Protein AF-A0AAE1WYJ2-F1 (afdb_monomer_lite)

Structure (mmCIF, N/CA/C/O backbone):
data_AF-A0AAE1WYJ2-F1
#
_entry.id   AF-A0AAE1WYJ2-F1
#
loop_
_atom_site.group_PDB
_atom_site.id
_atom_site.type_symbol
_atom_site.label_atom_id
_atom_site.label_alt_id
_atom_site.label_comp_id
_atom_site.label_asym_id
_atom_site.label_entity_id
_atom_site.label_seq_id
_atom_site.pdbx_PDB_ins_code
_atom_site.Cartn_x
_atom_site.Cartn_y
_atom_site.Cartn_z
_atom_site.occupancy
_atom_site.B_iso_or_equiv
_atom_site.auth_seq_id
_atom_site.auth_comp_id
_atom_site.auth_asym_id
_atom_site.auth_atom_id
_atom_site.pdbx_PDB_model_num
ATOM 1 N N . MET A 1 1 ? -3.226 -2.042 -14.726 1.00 52.75 1 MET A N 1
ATOM 2 C CA . MET A 1 1 ? -1.790 -1.891 -14.430 1.00 52.75 1 MET A CA 1
ATOM 3 C C . MET A 1 1 ? -1.320 -3.264 -14.044 1.00 52.75 1 MET A C 1
ATOM 5 O O . MET A 1 1 ? -1.784 -3.780 -13.034 1.00 52.75 1 MET A O 1
ATOM 9 N N . ASP A 1 2 ? -0.540 -3.892 -14.910 1.00 56.16 2 ASP A N 1
ATOM 10 C CA . ASP A 1 2 ? -0.433 -5.345 -14.880 1.00 56.16 2 ASP A CA 1
ATOM 11 C C . ASP A 1 2 ? 0.781 -5.749 -14.056 1.00 56.16 2 ASP A C 1
ATOM 13 O O . ASP A 1 2 ? 1.909 -5.341 -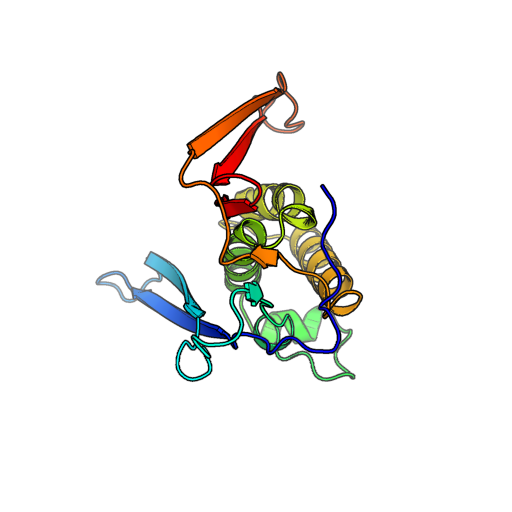14.333 1.00 56.16 2 ASP A O 1
ATOM 17 N N . MET A 1 3 ? 0.533 -6.521 -13.000 1.00 66.75 3 MET A N 1
ATOM 18 C CA . MET A 1 3 ? 1.603 -7.151 -12.241 1.00 66.75 3 MET A CA 1
ATOM 19 C C . MET A 1 3 ? 2.255 -8.222 -13.105 1.00 66.75 3 MET A C 1
ATOM 21 O O . MET A 1 3 ? 1.571 -8.990 -13.783 1.00 66.75 3 MET A O 1
ATOM 25 N N . ILE A 1 4 ? 3.580 -8.290 -13.061 1.00 67.88 4 ILE A N 1
ATOM 26 C CA . ILE A 1 4 ? 4.339 -9.207 -13.905 1.00 67.88 4 ILE A CA 1
ATOM 27 C C . ILE A 1 4 ? 4.646 -10.465 -13.089 1.00 67.88 4 ILE A C 1
ATOM 29 O O . ILE A 1 4 ? 5.031 -10.384 -11.918 1.00 67.88 4 ILE A O 1
ATOM 33 N N . LEU A 1 5 ? 4.444 -11.636 -13.701 1.00 68.06 5 LEU A N 1
ATOM 34 C CA . LEU A 1 5 ? 4.902 -12.907 -13.142 1.00 68.06 5 LEU A CA 1
ATOM 35 C C . LEU A 1 5 ? 6.428 -12.916 -13.102 1.00 68.06 5 LEU A C 1
ATOM 37 O O . LEU A 1 5 ? 7.074 -12.525 -14.075 1.00 68.06 5 LEU A O 1
ATOM 41 N N . LEU A 1 6 ? 7.004 -13.396 -12.002 1.00 64.62 6 LEU A N 1
ATOM 42 C CA . LEU A 1 6 ? 8.451 -13.538 -11.890 1.00 64.62 6 LEU A CA 1
ATOM 43 C C . LEU A 1 6 ? 9.008 -14.373 -13.067 1.00 64.62 6 LEU A C 1
ATOM 45 O O . LEU A 1 6 ? 8.614 -15.532 -13.224 1.00 64.62 6 LEU A O 1
ATOM 49 N N . PRO A 1 7 ? 9.935 -13.833 -13.881 1.00 67.81 7 PRO A N 1
ATOM 50 C CA . PRO A 1 7 ? 10.591 -14.609 -14.927 1.00 67.81 7 PRO A CA 1
ATOM 51 C C . PRO A 1 7 ? 11.419 -15.746 -14.314 1.00 67.81 7 PRO A C 1
ATOM 53 O O . PRO A 1 7 ? 12.119 -15.530 -13.325 1.00 67.81 7 PRO A O 1
ATOM 56 N N . ALA A 1 8 ? 11.392 -16.934 -14.928 1.00 61.81 8 ALA A N 1
ATOM 57 C CA . ALA A 1 8 ? 11.983 -18.164 -14.381 1.00 61.81 8 ALA A CA 1
ATOM 58 C C . ALA A 1 8 ? 13.489 -18.078 -14.040 1.00 61.81 8 ALA A C 1
ATOM 60 O O . ALA A 1 8 ? 13.979 -18.852 -13.224 1.00 61.81 8 ALA A O 1
ATOM 61 N N . GLU A 1 9 ? 14.222 -17.135 -14.636 1.00 65.00 9 GLU A N 1
ATOM 62 C CA . GLU A 1 9 ? 15.674 -16.973 -14.464 1.00 65.00 9 GLU A CA 1
ATOM 63 C C . GLU A 1 9 ? 16.072 -15.885 -13.453 1.00 65.00 9 GLU A C 1
ATOM 65 O O . GLU A 1 9 ? 17.261 -15.638 -13.238 1.00 65.00 9 GLU A O 1
ATOM 70 N N . LYS A 1 10 ? 15.109 -15.185 -12.842 1.00 62.47 10 LYS A N 1
ATOM 71 C CA . LYS A 1 10 ? 15.394 -14.031 -11.979 1.00 62.47 10 LYS A CA 1
ATOM 72 C C . LYS A 1 10 ? 15.317 -14.400 -10.500 1.00 62.47 10 LYS A C 1
ATOM 74 O O . LYS A 1 10 ? 14.376 -15.048 -10.049 1.00 62.47 10 LYS A O 1
ATOM 79 N N . ARG A 1 11 ? 16.316 -13.955 -9.727 1.00 60.69 11 ARG A N 1
ATOM 80 C CA . ARG A 1 11 ? 16.344 -14.118 -8.267 1.00 60.69 11 ARG A CA 1
ATOM 81 C C . ARG A 1 11 ? 15.519 -13.029 -7.590 1.00 60.69 11 ARG A C 1
ATOM 83 O O . ARG A 1 11 ? 15.590 -11.862 -7.965 1.00 60.69 11 ARG A O 1
ATOM 90 N N . VAL A 1 12 ? 14.764 -13.433 -6.577 1.00 62.34 12 VAL A N 1
ATOM 91 C CA . VAL A 1 12 ? 13.959 -12.541 -5.741 1.00 62.34 12 VAL A CA 1
ATOM 92 C C . VAL A 1 12 ? 14.839 -11.862 -4.699 1.00 62.34 12 VAL A C 1
ATOM 94 O O . VAL A 1 12 ? 15.669 -12.517 -4.066 1.00 62.34 12 VAL A O 1
ATOM 97 N N . ILE A 1 13 ? 14.631 -10.559 -4.498 1.00 66.00 13 ILE A N 1
ATOM 98 C CA . ILE A 1 13 ? 15.160 -9.862 -3.326 1.00 66.00 13 ILE A CA 1
ATOM 99 C C . ILE A 1 13 ? 14.243 -10.169 -2.154 1.00 66.00 13 ILE A C 1
ATOM 101 O O . ILE A 1 13 ? 13.070 -9.795 -2.162 1.00 66.00 13 ILE A O 1
ATOM 105 N N . ASP A 1 14 ? 14.796 -10.854 -1.163 1.00 60.91 14 ASP A N 1
ATOM 106 C CA . ASP A 1 14 ? 14.078 -11.184 0.057 1.00 60.91 14 ASP A CA 1
ATOM 107 C C . ASP A 1 14 ? 13.805 -9.911 0.882 1.00 60.91 14 ASP A C 1
ATOM 109 O O . ASP A 1 14 ? 14.470 -8.882 0.718 1.00 60.91 14 ASP A O 1
ATOM 113 N N . SER A 1 15 ? 12.816 -9.942 1.767 1.00 65.38 15 SER A N 1
ATOM 114 C CA . SER A 1 15 ? 12.407 -8.771 2.541 1.00 65.38 15 SER A CA 1
ATOM 115 C C . SER A 1 15 ? 12.075 -9.150 3.974 1.00 65.38 15 SER A C 1
ATOM 117 O O . SER A 1 15 ? 11.578 -10.233 4.234 1.00 65.38 15 SER A O 1
ATOM 119 N N . LYS A 1 16 ? 12.351 -8.257 4.923 1.00 66.00 16 LYS A N 1
ATOM 120 C CA . LYS A 1 16 ? 12.066 -8.482 6.339 1.00 66.00 16 LYS A CA 1
ATOM 121 C C . LYS A 1 16 ? 11.324 -7.302 6.935 1.00 66.00 16 LYS A C 1
ATOM 123 O O . LYS A 1 16 ? 11.721 -6.149 6.766 1.00 66.00 16 LYS A O 1
ATOM 128 N N . TRP A 1 17 ? 10.289 -7.596 7.711 1.00 64.44 17 TRP A N 1
ATOM 129 C CA . TRP A 1 17 ? 9.592 -6.583 8.490 1.00 64.44 17 TRP A CA 1
ATOM 130 C C . TRP A 1 17 ? 10.303 -6.291 9.811 1.00 64.44 17 TRP A C 1
ATOM 132 O O . TRP A 1 17 ? 10.659 -7.192 10.572 1.00 64.44 17 TRP A O 1
ATOM 142 N N . VAL A 1 18 ? 10.455 -5.007 10.115 1.00 61.19 18 VAL A N 1
ATOM 143 C CA . VAL A 1 18 ? 10.922 -4.504 11.406 1.00 61.19 18 VAL A CA 1
ATOM 144 C C . VAL A 1 18 ? 9.794 -3.705 12.040 1.00 61.19 18 VAL A C 1
ATOM 146 O O . VAL A 1 18 ? 9.408 -2.652 11.534 1.00 61.19 18 VAL A O 1
ATOM 149 N N . PHE A 1 19 ? 9.280 -4.198 13.164 1.00 62.16 19 PHE A N 1
ATOM 150 C CA . PHE A 1 19 ? 8.247 -3.520 13.941 1.00 62.16 19 PHE A CA 1
ATOM 151 C C . PHE A 1 19 ? 8.880 -2.759 15.099 1.00 62.16 19 PHE A C 1
ATOM 153 O O . PHE A 1 19 ? 9.749 -3.280 15.797 1.00 62.16 19 PHE A O 1
ATOM 160 N N . LYS A 1 20 ? 8.434 -1.523 15.308 1.00 64.00 20 LYS A N 1
ATOM 161 C CA . LYS A 1 20 ? 8.770 -0.721 16.482 1.00 64.00 20 LYS A CA 1
ATOM 162 C C . LYS A 1 20 ? 7.484 -0.207 17.102 1.00 64.00 20 LYS A C 1
ATOM 164 O O . LYS A 1 20 ? 6.667 0.408 16.425 1.00 64.00 20 LYS A O 1
ATOM 169 N N . LEU A 1 21 ? 7.323 -0.450 18.394 1.00 71.56 21 LEU A N 1
ATOM 170 C CA . LEU A 1 21 ? 6.240 0.122 19.173 1.00 71.56 21 LEU A CA 1
ATOM 171 C C . LEU A 1 21 ? 6.789 1.359 19.881 1.00 71.56 21 LEU A C 1
ATOM 173 O O . LEU A 1 21 ? 7.757 1.268 20.635 1.00 71.56 21 LEU A O 1
ATOM 177 N N . LYS A 1 22 ? 6.221 2.526 19.580 1.00 73.81 22 LYS A N 1
ATOM 178 C CA . LYS 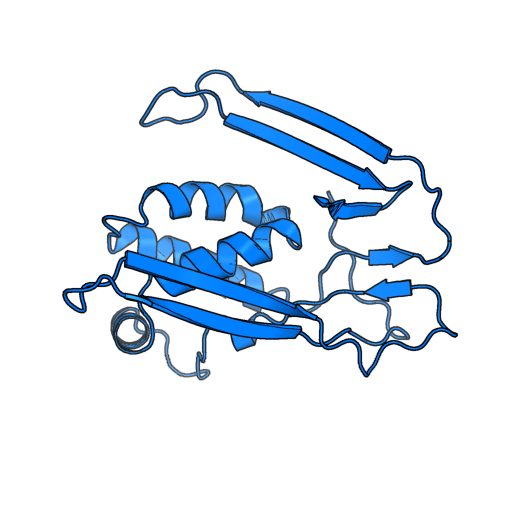A 1 22 ? 6.517 3.761 20.300 1.00 73.81 22 LYS A CA 1
ATOM 179 C C . LYS A 1 22 ? 5.524 3.892 21.438 1.00 73.81 22 LYS A C 1
ATOM 181 O O . LYS A 1 22 ? 4.320 3.992 21.198 1.00 73.81 22 LYS A O 1
ATOM 186 N N . LEU A 1 23 ? 6.055 3.869 22.651 1.00 80.06 23 LEU A N 1
ATOM 187 C CA . LEU A 1 23 ? 5.314 4.115 23.875 1.00 80.06 23 LEU A CA 1
ATOM 188 C C . LEU A 1 23 ? 5.366 5.603 24.214 1.00 80.06 23 LEU A C 1
ATOM 190 O O . LEU A 1 23 ? 6.329 6.304 23.891 1.00 80.06 23 LEU A O 1
ATOM 194 N N . ASN A 1 24 ? 4.306 6.074 24.846 1.00 82.75 24 ASN A N 1
ATOM 195 C CA . ASN A 1 24 ? 4.291 7.330 25.570 1.00 82.75 24 ASN A CA 1
ATOM 196 C C . ASN A 1 24 ? 5.060 7.184 26.901 1.00 82.75 24 ASN A C 1
ATOM 198 O O . ASN A 1 24 ? 5.356 6.065 27.321 1.00 82.75 24 ASN A O 1
ATOM 202 N N . PRO A 1 25 ? 5.371 8.295 27.596 1.00 83.81 25 PRO A N 1
ATOM 203 C CA . PRO A 1 25 ? 6.002 8.252 28.919 1.00 83.81 25 PRO A CA 1
ATOM 204 C C . PRO A 1 25 ? 5.185 7.516 29.997 1.00 83.81 25 PRO A C 1
ATOM 206 O O . PRO A 1 25 ? 5.726 7.197 31.048 1.00 83.81 25 PRO A O 1
ATOM 209 N N . ASP A 1 26 ? 3.893 7.285 29.756 1.00 86.44 26 ASP A N 1
ATOM 210 C CA . ASP A 1 26 ? 2.949 6.577 30.628 1.00 86.44 26 ASP A CA 1
ATOM 211 C C . ASP A 1 26 ? 2.773 5.091 30.247 1.00 86.44 26 ASP A C 1
ATOM 213 O O . ASP A 1 26 ? 1.797 4.466 30.656 1.00 86.44 26 ASP A O 1
ATOM 217 N N . ASP A 1 27 ? 3.676 4.540 29.426 1.00 78.81 27 ASP A N 1
ATOM 218 C CA . ASP A 1 27 ? 3.610 3.185 28.855 1.00 78.81 27 ASP A CA 1
ATOM 219 C C . ASP A 1 27 ? 2.352 2.897 28.009 1.00 78.81 27 ASP A C 1
ATOM 221 O O . ASP A 1 27 ? 2.112 1.758 27.596 1.00 78.81 27 ASP A O 1
ATOM 225 N N . SER A 1 28 ? 1.562 3.919 27.661 1.00 75.56 28 SER A N 1
ATOM 226 C CA . SER A 1 28 ? 0.488 3.767 26.682 1.00 75.56 28 SER A CA 1
ATOM 227 C C . SER A 1 28 ? 1.053 3.719 25.260 1.00 75.56 28 SER A C 1
ATOM 229 O O . SER A 1 28 ? 2.088 4.312 24.936 1.00 75.56 28 SER A O 1
ATOM 231 N N . VAL A 1 29 ? 0.379 2.989 24.370 1.00 72.44 29 VAL A N 1
ATOM 232 C CA . VAL A 1 29 ? 0.812 2.887 22.974 1.00 72.44 29 VAL A CA 1
ATOM 233 C C . VAL A 1 29 ? 0.575 4.220 22.266 1.00 72.44 29 VAL A C 1
ATOM 235 O O . VAL A 1 29 ? -0.565 4.630 22.075 1.00 72.44 29 VAL A O 1
ATOM 238 N N . ASN A 1 30 ? 1.652 4.872 21.825 1.00 73.44 30 ASN A N 1
ATOM 239 C CA . ASN A 1 30 ? 1.574 6.081 21.005 1.00 73.44 30 ASN A CA 1
ATOM 240 C C . ASN A 1 30 ? 1.404 5.714 19.529 1.00 73.44 30 ASN A C 1
ATOM 242 O O . ASN A 1 30 ? 0.497 6.187 18.846 1.00 73.44 30 ASN A O 1
ATOM 246 N N . ARG A 1 31 ? 2.301 4.861 19.020 1.00 66.19 31 ARG A N 1
ATOM 247 C CA . ARG A 1 31 ? 2.355 4.560 17.589 1.00 66.19 31 ARG A CA 1
ATOM 248 C C . ARG A 1 31 ? 2.971 3.200 17.301 1.00 66.19 31 ARG A C 1
ATOM 250 O O . ARG A 1 31 ? 4.054 2.880 17.789 1.00 66.19 31 ARG A O 1
ATOM 257 N N . TYR A 1 32 ? 2.327 2.449 16.415 1.00 61.81 32 TYR A N 1
ATOM 258 C CA . TYR A 1 32 ? 2.920 1.288 15.760 1.00 61.81 32 TYR A CA 1
ATOM 259 C C . TYR A 1 32 ? 3.681 1.748 14.508 1.00 61.81 32 TYR A C 1
ATOM 261 O O . TYR A 1 32 ? 3.113 2.380 13.619 1.00 61.81 32 TYR A O 1
ATOM 269 N N . GLU A 1 33 ? 4.978 1.459 14.437 1.00 60.25 33 GLU A N 1
ATOM 270 C CA . GLU A 1 33 ? 5.799 1.650 13.242 1.00 60.25 33 GLU A CA 1
ATOM 271 C C . GLU A 1 33 ? 6.143 0.289 12.636 1.00 60.25 33 GLU A C 1
ATOM 273 O O . GLU A 1 33 ? 6.626 -0.609 13.328 1.00 60.25 33 GLU A O 1
ATOM 278 N N . ALA A 1 34 ? 5.944 0.148 11.330 1.00 60.06 34 ALA A N 1
ATOM 279 C CA . ALA A 1 34 ? 6.440 -0.977 10.551 1.00 60.06 34 ALA A CA 1
ATOM 280 C C . ALA A 1 34 ? 7.445 -0.454 9.526 1.00 60.06 34 ALA A C 1
ATOM 282 O O . ALA A 1 34 ? 7.275 0.630 8.975 1.00 60.06 34 ALA A O 1
ATOM 283 N N . ARG A 1 35 ? 8.518 -1.200 9.284 1.00 61.38 35 ARG A N 1
ATOM 284 C CA . ARG A 1 35 ? 9.470 -0.923 8.208 1.00 61.38 35 ARG A CA 1
ATOM 285 C C . ARG A 1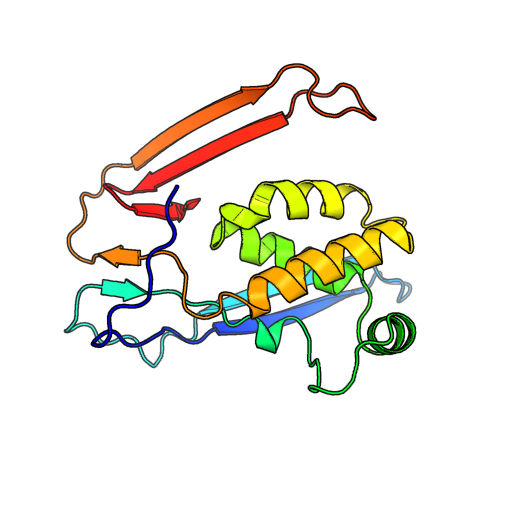 35 ? 9.670 -2.200 7.419 1.00 61.38 35 ARG A C 1
ATOM 287 O O . ARG A 1 35 ? 10.049 -3.212 8.004 1.00 61.38 35 ARG A O 1
ATOM 294 N N . LEU A 1 36 ? 9.428 -2.144 6.117 1.00 63.22 36 LEU A N 1
ATOM 295 C CA . LEU A 1 36 ? 9.835 -3.199 5.202 1.00 63.22 36 LEU A CA 1
ATOM 296 C C . LEU A 1 36 ? 11.292 -2.947 4.808 1.00 63.22 36 LEU A C 1
ATOM 298 O O . LEU A 1 36 ? 11.631 -1.863 4.336 1.00 63.22 36 LEU A O 1
ATOM 302 N N . VAL A 1 37 ? 12.156 -3.926 5.043 1.00 63.84 37 VAL A N 1
ATOM 303 C CA . VAL A 1 37 ? 13.583 -3.843 4.734 1.00 63.84 37 VAL A CA 1
ATOM 304 C C . VAL A 1 37 ? 13.893 -4.859 3.649 1.00 63.84 37 VAL A C 1
ATOM 306 O O . VAL A 1 37 ? 13.751 -6.058 3.875 1.00 63.84 37 VAL A O 1
ATOM 309 N N . ALA A 1 38 ? 14.332 -4.388 2.484 1.00 65.31 38 ALA A N 1
ATOM 310 C CA . ALA A 1 38 ? 14.869 -5.263 1.450 1.00 65.31 38 ALA A CA 1
ATOM 311 C C . ALA A 1 38 ? 16.213 -5.844 1.914 1.00 65.31 38 ALA A C 1
ATOM 313 O O . ALA A 1 38 ? 17.110 -5.123 2.359 1.00 65.31 38 ALA A O 1
ATOM 314 N N . MET A 1 39 ? 16.353 -7.159 1.820 1.00 64.62 39 MET A N 1
ATOM 315 C CA . MET A 1 39 ? 17.543 -7.903 2.203 1.00 64.62 39 MET A CA 1
ATOM 316 C C . MET A 1 39 ? 18.511 -7.967 1.015 1.00 64.62 39 MET A C 1
ATOM 318 O O . MET A 1 39 ? 18.595 -8.949 0.284 1.00 64.62 39 MET A O 1
ATOM 322 N N . GLY A 1 40 ? 19.237 -6.864 0.807 1.00 56.91 40 GLY A N 1
ATOM 323 C CA . GLY A 1 40 ? 20.083 -6.623 -0.371 1.00 56.91 40 GLY A CA 1
ATOM 324 C C . GLY A 1 40 ? 21.347 -7.486 -0.505 1.00 56.91 40 GLY A C 1
ATOM 325 O O . GLY A 1 40 ? 22.083 -7.323 -1.469 1.00 56.91 40 GLY A O 1
ATOM 326 N N . TYR A 1 41 ? 21.617 -8.423 0.410 1.00 59.31 41 TYR A N 1
ATOM 327 C CA . TYR A 1 41 ? 22.812 -9.280 0.346 1.00 59.31 41 TYR A CA 1
ATOM 328 C C . TYR A 1 41 ? 22.777 -10.319 -0.792 1.00 59.31 41 TYR A C 1
ATOM 330 O O . TYR A 1 41 ? 23.803 -10.917 -1.097 1.00 59.31 41 TYR A O 1
ATOM 338 N N . ASN A 1 42 ? 21.620 -10.510 -1.437 1.00 52.97 42 ASN A N 1
ATOM 339 C CA . ASN A 1 42 ? 21.446 -11.377 -2.609 1.00 52.97 42 ASN A CA 1
ATOM 340 C C . ASN A 1 42 ? 21.355 -10.600 -3.938 1.00 52.97 42 ASN A C 1
ATOM 342 O O . ASN A 1 42 ? 20.985 -11.179 -4.961 1.00 52.97 42 ASN A O 1
ATOM 346 N N . GLN A 1 43 ? 21.655 -9.297 -3.940 1.00 54.44 43 GLN A N 1
ATOM 347 C CA . GLN A 1 43 ? 21.659 -8.484 -5.154 1.00 54.44 43 GLN A CA 1
ATOM 348 C C . GLN A 1 43 ? 22.882 -8.839 -6.012 1.00 54.44 43 GLN A C 1
ATOM 350 O O . GLN A 1 43 ? 24.018 -8.639 -5.596 1.00 54.44 43 GLN A O 1
ATOM 355 N N . ILE A 1 44 ? 22.653 -9.381 -7.210 1.00 55.66 44 ILE A N 1
ATOM 356 C CA . ILE A 1 44 ? 23.718 -9.699 -8.169 1.00 55.66 44 ILE A CA 1
ATOM 357 C C . ILE A 1 44 ? 23.775 -8.558 -9.188 1.00 55.66 44 ILE A C 1
ATOM 359 O O . ILE A 1 44 ? 22.819 -8.365 -9.936 1.00 55.66 44 ILE A O 1
ATOM 363 N N . GLU A 1 45 ? 24.882 -7.810 -9.234 1.00 53.94 45 GLU A N 1
ATOM 364 C CA . GLU A 1 45 ? 25.083 -6.705 -10.193 1.00 53.94 45 GLU A CA 1
ATOM 365 C C . GLU A 1 45 ? 25.040 -7.165 -11.664 1.00 53.94 45 GLU A C 1
ATOM 367 O O . GLU A 1 45 ? 24.667 -6.392 -12.543 1.00 53.94 45 GLU A O 1
ATOM 372 N N . GLU A 1 46 ? 25.359 -8.432 -11.944 1.00 46.12 46 GLU A N 1
ATOM 373 C CA . GLU A 1 46 ? 25.508 -8.949 -13.314 1.00 46.12 46 GLU A CA 1
ATOM 374 C C . GLU A 1 46 ? 24.192 -9.234 -14.050 1.00 46.12 46 GLU A C 1
ATOM 376 O O . GLU A 1 46 ? 24.174 -9.295 -15.278 1.00 46.12 46 GLU A O 1
ATOM 381 N N . THR A 1 47 ? 23.063 -9.374 -13.349 1.00 45.34 47 THR A N 1
ATOM 382 C CA . THR A 1 47 ? 21.754 -9.487 -14.009 1.00 45.34 47 THR A CA 1
ATOM 383 C C . THR A 1 47 ? 20.978 -8.221 -13.741 1.00 45.34 47 THR A C 1
ATOM 385 O O . THR A 1 47 ? 20.350 -8.072 -12.705 1.00 45.34 47 THR A O 1
ATOM 388 N N . GLY A 1 48 ? 21.025 -7.307 -14.701 1.00 49.94 48 GLY A N 1
ATOM 389 C CA . GLY A 1 48 ? 20.415 -5.988 -14.654 1.00 49.94 48 GLY A CA 1
ATOM 390 C C . GLY A 1 48 ? 18.883 -5.937 -14.520 1.00 49.94 48 GLY A C 1
ATOM 391 O O . GLY A 1 48 ? 18.211 -5.318 -15.336 1.00 49.94 48 GLY A O 1
ATOM 392 N N . CYS A 1 49 ? 18.287 -6.593 -13.530 1.00 49.19 49 CYS A N 1
ATOM 393 C CA . CYS A 1 49 ? 16.880 -6.460 -13.169 1.00 49.19 49 CYS A CA 1
ATOM 394 C C . CYS A 1 49 ? 16.720 -6.712 -11.665 1.00 49.19 49 CYS A C 1
ATOM 396 O O . CYS A 1 49 ? 17.115 -7.773 -11.184 1.00 49.19 49 CYS A O 1
ATOM 398 N N . LEU A 1 50 ? 16.089 -5.788 -10.942 1.00 51.25 50 LEU A N 1
ATOM 399 C CA . LEU A 1 50 ? 15.658 -6.003 -9.562 1.00 51.25 50 LEU A CA 1
ATOM 400 C C . LEU A 1 50 ? 14.173 -6.384 -9.583 1.00 51.25 50 LEU A C 1
ATOM 402 O O . LEU A 1 50 ? 13.329 -5.621 -10.049 1.00 51.25 50 LEU A O 1
ATOM 406 N N . ALA A 1 51 ? 13.849 -7.580 -9.096 1.00 48.66 51 ALA A N 1
ATOM 407 C CA . ALA A 1 51 ? 12.475 -7.983 -8.815 1.00 48.66 51 ALA A CA 1
ATOM 408 C C . ALA A 1 51 ? 12.281 -7.959 -7.296 1.00 48.66 51 ALA A C 1
ATOM 410 O O . ALA A 1 51 ? 12.879 -8.761 -6.572 1.00 48.66 51 ALA A O 1
ATOM 411 N N . LEU A 1 52 ? 11.470 -7.016 -6.813 1.00 51.41 52 LEU A N 1
ATOM 412 C CA . LEU A 1 52 ? 11.052 -6.989 -5.417 1.00 51.41 52 LEU A CA 1
ATOM 413 C C . LEU A 1 52 ? 9.772 -7.822 -5.301 1.00 51.41 52 LEU A C 1
ATOM 415 O O . LEU A 1 52 ? 8.709 -7.410 -5.767 1.00 51.41 52 LEU A O 1
ATOM 419 N N . LEU A 1 53 ? 9.882 -8.997 -4.690 1.00 50.69 53 LEU A N 1
ATOM 420 C CA . LEU A 1 53 ? 8.744 -9.840 -4.344 1.00 50.69 53 LEU A CA 1
ATOM 421 C C . LEU A 1 53 ? 8.640 -9.849 -2.822 1.00 50.69 53 LEU A C 1
ATOM 423 O O . LEU A 1 53 ? 9.441 -10.479 -2.138 1.00 50.69 53 LEU A O 1
ATOM 427 N N . VAL A 1 54 ? 7.679 -9.097 -2.290 1.00 51.91 54 VAL A N 1
ATOM 428 C CA . VAL A 1 54 ? 7.393 -9.085 -0.854 1.00 51.91 54 VAL A CA 1
ATOM 429 C C . VAL A 1 54 ? 6.501 -10.283 -0.559 1.00 51.91 54 VAL A C 1
ATOM 431 O O . VAL A 1 54 ? 5.342 -10.313 -0.978 1.00 51.91 54 VAL A O 1
ATOM 434 N N . TYR A 1 55 ? 7.047 -11.286 0.127 1.00 50.03 55 TYR A N 1
ATOM 435 C CA . TYR A 1 55 ? 6.294 -12.486 0.470 1.00 50.03 55 TYR A CA 1
ATOM 436 C C . TYR A 1 55 ? 5.208 -12.187 1.509 1.00 50.03 55 TYR A C 1
ATOM 438 O O . TYR A 1 55 ? 5.409 -11.514 2.521 1.00 50.03 55 TYR A O 1
ATOM 446 N N . VAL A 1 56 ? 4.020 -12.720 1.232 1.00 50.31 56 VAL A N 1
ATOM 447 C CA . VAL A 1 56 ? 2.797 -12.543 2.028 1.00 50.31 56 VAL A CA 1
ATOM 448 C C . VAL A 1 56 ? 2.866 -13.330 3.340 1.00 50.31 56 VAL A C 1
ATOM 450 O O . VAL A 1 56 ? 2.221 -12.953 4.319 1.00 50.31 56 VAL A O 1
ATOM 453 N N . ASP A 1 57 ? 3.681 -14.385 3.391 1.00 44.62 57 ASP A N 1
ATOM 454 C CA . ASP A 1 57 ? 3.827 -15.248 4.568 1.00 44.62 57 ASP A CA 1
ATOM 455 C C . ASP A 1 57 ? 4.459 -14.527 5.772 1.00 44.62 57 ASP A C 1
ATOM 457 O O . ASP A 1 57 ? 4.176 -14.881 6.916 1.00 44.62 57 ASP A O 1
ATOM 461 N N . ASP A 1 58 ? 5.197 -13.433 5.554 1.00 49.81 58 ASP A N 1
ATOM 462 C CA . ASP A 1 58 ? 5.690 -12.589 6.651 1.00 49.81 58 ASP A CA 1
ATOM 463 C C . ASP A 1 58 ? 4.600 -11.681 7.253 1.00 49.81 58 ASP A C 1
ATOM 465 O O . ASP A 1 58 ? 4.741 -11.153 8.366 1.00 49.81 58 ASP A O 1
ATOM 469 N N . ILE A 1 59 ? 3.497 -11.465 6.526 1.00 54.72 59 ILE A N 1
ATOM 470 C CA . ILE A 1 59 ? 2.418 -10.556 6.933 1.00 54.72 59 ILE A CA 1
ATOM 471 C C . ILE A 1 59 ? 1.513 -11.224 7.971 1.00 54.72 59 ILE A C 1
ATOM 473 O O . ILE A 1 59 ? 1.099 -10.548 8.917 1.00 54.72 59 ILE A O 1
ATOM 477 N N . LEU A 1 60 ? 1.277 -12.534 7.862 1.00 52.66 60 LEU A N 1
ATOM 478 C CA . LEU A 1 60 ? 0.565 -13.338 8.856 1.00 52.66 60 LEU A CA 1
ATOM 479 C C . LEU A 1 60 ? 1.260 -14.699 9.035 1.00 52.66 60 LEU A C 1
ATOM 481 O O . LEU A 1 60 ? 1.290 -15.459 8.068 1.00 52.66 60 LEU A O 1
ATOM 485 N N . PRO A 1 61 ? 1.673 -15.099 10.256 1.00 48.62 61 PRO A N 1
ATOM 486 C CA . PRO A 1 61 ? 1.999 -16.489 10.555 1.00 48.62 61 PRO A CA 1
ATOM 487 C C . PRO A 1 61 ? 0.688 -17.279 10.550 1.00 48.62 61 PRO A C 1
ATOM 489 O O . PRO A 1 61 ? 0.057 -17.497 11.577 1.00 48.62 61 PRO A O 1
ATOM 492 N N . THR A 1 62 ? 0.207 -17.623 9.364 1.00 44.28 62 THR A N 1
ATOM 493 C CA . THR A 1 62 ? -1.033 -18.376 9.197 1.00 44.28 62 THR A CA 1
ATOM 494 C C . THR A 1 62 ? -0.631 -19.788 8.846 1.00 44.28 62 THR A C 1
ATOM 496 O O . THR A 1 62 ? -0.342 -20.098 7.691 1.00 44.28 62 THR A O 1
ATOM 499 N N . SER A 1 63 ? -0.581 -20.628 9.881 1.00 39.62 63 SER A N 1
ATOM 500 C CA . SER A 1 63 ? -0.544 -22.072 9.691 1.00 39.62 63 SER A CA 1
ATOM 501 C C . SER A 1 63 ? -1.722 -22.492 8.791 1.00 39.62 63 SER A C 1
ATOM 503 O O . SER A 1 63 ? -2.786 -21.865 8.848 1.00 39.62 63 SER A O 1
ATOM 505 N N . PRO A 1 64 ? -1.568 -23.533 7.956 1.00 45.34 64 PRO A N 1
ATOM 506 C CA . PRO A 1 64 ? -2.591 -23.975 7.000 1.00 45.34 64 PRO A CA 1
ATOM 507 C C . PRO A 1 64 ? -3.911 -24.457 7.641 1.00 45.34 64 PRO A C 1
ATOM 509 O O . PRO A 1 64 ? -4.816 -24.867 6.926 1.00 45.34 64 PRO A O 1
ATOM 512 N N . SER A 1 65 ? -4.037 -24.406 8.970 1.00 45.03 65 SER A N 1
ATOM 513 C CA . SER A 1 65 ? -5.177 -24.896 9.750 1.00 45.03 65 SER A CA 1
ATOM 514 C C . SER A 1 65 ? -5.972 -23.809 10.495 1.00 45.03 65 SER A C 1
ATOM 516 O O . SER A 1 65 ? -6.831 -24.153 11.302 1.00 45.03 65 SER A O 1
ATOM 518 N N . GLN A 1 66 ? -5.697 -22.515 10.294 1.00 47.16 66 GLN A N 1
ATOM 519 C CA . GLN A 1 66 ? -6.317 -21.428 11.074 1.00 47.16 66 GLN A CA 1
ATOM 520 C C . GLN A 1 66 ? -7.245 -20.546 10.229 1.00 47.16 66 GLN A C 1
ATOM 522 O O . GLN A 1 66 ? -6.912 -19.417 9.876 1.00 47.16 66 GLN A O 1
ATOM 527 N N . ASP A 1 67 ? -8.433 -21.071 9.929 1.00 50.41 67 ASP A N 1
ATOM 528 C CA . ASP A 1 67 ? -9.520 -20.334 9.264 1.00 50.41 67 ASP A CA 1
ATOM 529 C C . ASP A 1 67 ? -10.507 -19.664 10.235 1.00 50.41 67 ASP A C 1
ATOM 531 O O . ASP A 1 67 ? -11.385 -18.904 9.812 1.00 50.41 67 ASP A O 1
ATOM 535 N N . SER A 1 68 ? -10.372 -19.887 11.543 1.00 54.09 68 SER A N 1
ATOM 536 C CA . SER A 1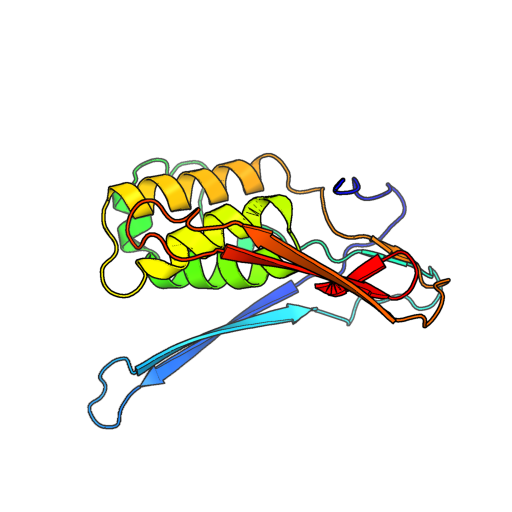 68 ? -11.209 -19.227 12.544 1.00 54.09 68 SER A CA 1
ATOM 537 C C . SER A 1 68 ? -10.749 -17.777 12.737 1.00 54.09 68 SER A C 1
ATOM 539 O O . SER A 1 68 ? -9.685 -17.511 13.292 1.00 54.09 68 SER A O 1
ATOM 541 N N . ILE A 1 69 ? -11.594 -16.817 12.348 1.00 54.97 69 ILE A N 1
ATOM 542 C CA . ILE A 1 69 ? -11.429 -15.365 12.587 1.00 54.97 69 ILE A CA 1
ATOM 543 C C . ILE A 1 69 ? -11.028 -15.069 14.051 1.00 54.97 69 ILE A C 1
ATOM 545 O O . ILE A 1 69 ? -10.249 -14.156 14.326 1.00 54.97 69 ILE A O 1
ATOM 549 N N . ALA A 1 70 ? -11.522 -15.880 14.994 1.00 53.41 70 ALA A N 1
ATOM 550 C CA . ALA A 1 70 ? -11.226 -15.789 16.422 1.00 53.41 70 ALA A CA 1
ATOM 551 C C . ALA A 1 70 ? -9.769 -16.124 16.800 1.00 53.41 70 ALA A C 1
ATOM 553 O O . ALA A 1 70 ? -9.273 -15.605 17.799 1.00 53.41 70 ALA A O 1
ATOM 554 N N . ASP A 1 71 ? -9.081 -16.965 16.026 1.00 54.25 71 ASP A N 1
ATOM 555 C CA . ASP A 1 71 ? -7.694 -17.355 16.297 1.00 54.25 71 ASP A CA 1
ATOM 556 C C . ASP A 1 71 ? -6.720 -16.296 15.777 1.00 54.25 71 ASP A C 1
ATOM 558 O O . ASP A 1 71 ? -5.779 -15.931 16.478 1.00 54.25 71 ASP A O 1
ATOM 562 N N . VAL A 1 72 ? -7.013 -15.694 14.617 1.00 56.84 72 VAL A N 1
ATOM 563 C CA . VAL A 1 72 ? -6.211 -14.588 14.065 1.00 56.84 72 VAL A CA 1
ATOM 564 C C . VAL A 1 72 ? -6.242 -13.358 14.978 1.00 56.84 72 VAL A C 1
ATOM 566 O O . VAL A 1 72 ? -5.200 -12.742 15.209 1.00 56.84 72 VAL A O 1
ATOM 569 N N . LYS A 1 73 ? -7.401 -13.053 15.585 1.00 56.53 73 LYS A N 1
ATOM 570 C CA . LYS A 1 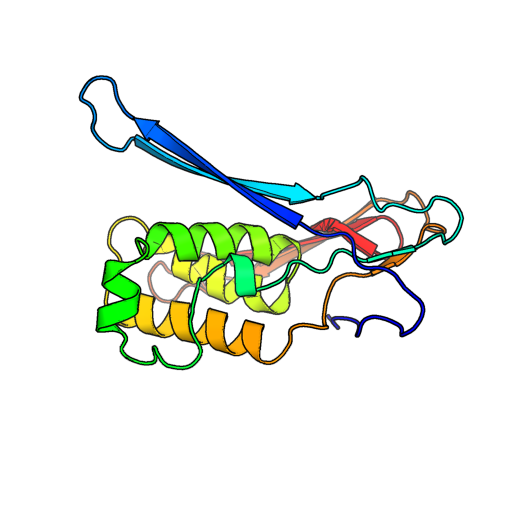73 ? -7.538 -11.976 16.584 1.00 56.53 73 LYS A CA 1
ATOM 571 C C . LYS A 1 73 ? -6.599 -12.123 17.786 1.00 56.53 73 LYS A C 1
ATOM 573 O O . LYS A 1 73 ? -6.241 -11.118 18.392 1.00 56.53 73 LYS A O 1
ATOM 578 N N . ARG A 1 74 ? -6.222 -13.352 18.162 1.00 53.75 74 ARG A N 1
ATOM 579 C CA . ARG A 1 74 ? -5.372 -13.615 19.338 1.00 53.75 74 ARG A CA 1
ATOM 580 C C . ARG A 1 74 ? -3.884 -13.434 19.062 1.00 53.75 74 ARG A C 1
ATOM 582 O O . ARG A 1 74 ? -3.130 -13.199 20.001 1.00 53.75 74 ARG A O 1
ATOM 589 N N . THR A 1 75 ? -3.453 -13.565 17.810 1.00 57.56 75 THR A N 1
ATOM 590 C CA . THR A 1 75 ? -2.025 -13.630 17.466 1.00 57.56 75 THR A CA 1
ATOM 591 C C . THR A 1 75 ? -1.435 -12.264 17.131 1.00 57.56 75 THR A C 1
ATOM 593 O O . THR A 1 75 ? -0.295 -11.993 17.504 1.00 57.56 75 THR A O 1
ATOM 596 N N . ILE A 1 76 ? -2.171 -11.393 16.430 1.00 62.84 76 ILE A N 1
ATOM 597 C CA . ILE A 1 76 ? -1.672 -10.074 16.011 1.00 62.84 76 ILE A CA 1
ATOM 598 C C . ILE A 1 76 ? -2.828 -9.057 16.027 1.00 62.84 76 ILE A C 1
ATOM 600 O O . ILE A 1 76 ? -3.881 -9.348 15.462 1.00 62.84 76 ILE A O 1
ATOM 604 N N . PRO A 1 77 ? -2.646 -7.850 16.604 1.00 70.75 77 PRO A N 1
ATOM 605 C CA . PRO A 1 77 ? -3.618 -6.765 16.485 1.00 70.75 77 PRO A CA 1
ATOM 606 C C . PRO A 1 77 ? -3.944 -6.453 15.019 1.00 70.75 77 PRO A C 1
ATOM 608 O O . PRO A 1 77 ? -3.030 -6.292 14.209 1.00 70.75 77 PRO A O 1
ATOM 611 N N . GLU A 1 78 ? -5.226 -6.295 14.682 1.00 71.19 78 GLU A N 1
ATOM 612 C CA . GLU A 1 78 ? -5.691 -6.024 13.307 1.00 71.19 78 GLU A CA 1
ATOM 613 C C . GLU A 1 78 ? -4.997 -4.801 12.691 1.00 71.19 78 GLU A C 1
ATOM 615 O O . GLU A 1 78 ? -4.600 -4.804 11.526 1.00 71.19 78 GLU A O 1
ATOM 620 N N . GLN A 1 79 ? -4.754 -3.785 13.522 1.00 74.50 79 GLN A N 1
ATOM 621 C CA . GLN A 1 79 ? -4.041 -2.562 13.161 1.00 74.50 79 GLN A CA 1
ATOM 622 C C . GLN A 1 79 ? -2.647 -2.844 12.592 1.00 74.50 79 GLN A C 1
ATOM 624 O O . GLN A 1 79 ? -2.246 -2.235 11.605 1.00 74.50 79 GLN A O 1
ATOM 629 N N . ASN A 1 80 ? -1.920 -3.808 13.162 1.00 75.44 80 ASN A N 1
ATOM 630 C CA . ASN A 1 80 ? -0.593 -4.171 12.673 1.00 75.44 80 ASN A CA 1
ATOM 631 C C . ASN A 1 80 ? -0.666 -4.831 11.296 1.00 75.44 80 ASN A C 1
ATOM 633 O O . ASN A 1 80 ? 0.233 -4.633 10.483 1.00 75.44 80 ASN A O 1
ATOM 637 N N . VAL A 1 81 ? -1.726 -5.595 11.021 1.00 77.56 81 VAL A N 1
ATOM 638 C CA . VAL A 1 81 ? -1.936 -6.235 9.717 1.00 77.56 81 VAL A CA 1
ATOM 639 C C . VAL A 1 81 ? -2.255 -5.180 8.665 1.00 77.56 81 VAL A C 1
ATOM 641 O O . VAL A 1 81 ? -1.600 -5.143 7.628 1.00 77.56 81 VAL A O 1
ATOM 644 N N . VAL A 1 82 ? -3.182 -4.264 8.951 1.00 81.25 82 VAL A N 1
ATOM 645 C CA . VAL A 1 82 ? -3.534 -3.167 8.035 1.00 81.25 82 VAL A CA 1
ATOM 646 C C . VAL A 1 82 ? -2.332 -2.251 7.777 1.00 81.25 82 VAL A C 1
ATOM 648 O O . VAL A 1 82 ? -2.095 -1.870 6.635 1.00 81.25 82 VAL A O 1
ATOM 651 N N . VAL A 1 83 ? -1.509 -1.961 8.792 1.00 81.06 83 VAL A N 1
ATOM 652 C CA . VAL A 1 83 ? -0.263 -1.195 8.609 1.00 81.06 83 VAL A CA 1
ATOM 653 C C . VAL A 1 83 ? 0.728 -1.939 7.708 1.00 81.06 83 VAL A C 1
ATOM 655 O O . VAL A 1 83 ? 1.310 -1.320 6.822 1.00 81.06 83 VAL A O 1
ATOM 658 N N . ARG A 1 84 ? 0.911 -3.258 7.873 1.00 79.19 84 ARG A N 1
ATOM 659 C CA . ARG A 1 84 ? 1.753 -4.066 6.961 1.00 79.19 84 ARG A CA 1
ATOM 660 C C . ARG A 1 84 ? 1.219 -4.023 5.531 1.00 79.19 84 ARG A C 1
ATOM 662 O O . ARG A 1 84 ? 1.985 -3.814 4.595 1.00 79.19 84 ARG A O 1
ATOM 669 N N . LEU A 1 85 ? -0.093 -4.168 5.364 1.00 80.75 85 LEU A N 1
ATOM 670 C CA . LEU A 1 85 ? -0.735 -4.076 4.058 1.00 80.75 85 LEU A CA 1
ATOM 671 C C . LEU A 1 85 ? -0.542 -2.692 3.427 1.00 80.75 85 LEU A C 1
ATOM 673 O O . LEU A 1 85 ? -0.359 -2.611 2.218 1.00 80.75 85 LEU A O 1
ATOM 677 N N . LEU A 1 86 ? -0.548 -1.610 4.217 1.00 82.62 86 LEU A N 1
ATOM 678 C CA . LEU A 1 86 ? -0.370 -0.243 3.708 1.00 82.62 86 LEU A CA 1
ATOM 679 C C . LEU A 1 86 ? 1.000 -0.076 3.048 1.00 82.62 86 LEU A C 1
ATOM 681 O O . LEU A 1 86 ? 1.110 0.477 1.959 1.00 82.62 86 LEU A O 1
ATOM 685 N N . TYR A 1 87 ? 2.035 -0.622 3.681 1.00 77.25 87 TYR A N 1
ATOM 686 C CA . TYR A 1 87 ? 3.374 -0.671 3.103 1.00 77.25 87 TYR A CA 1
ATOM 687 C C . TYR A 1 87 ? 3.435 -1.559 1.857 1.00 77.25 87 TYR A C 1
ATOM 689 O O . TYR A 1 87 ? 4.104 -1.203 0.889 1.00 77.25 87 TYR A O 1
ATOM 697 N N . LEU A 1 88 ? 2.721 -2.689 1.860 1.00 77.31 88 LEU A N 1
ATOM 698 C CA . LEU A 1 88 ? 2.637 -3.557 0.689 1.00 77.31 88 LEU A CA 1
ATOM 699 C C . LEU A 1 88 ? 1.961 -2.844 -0.494 1.00 77.31 88 LEU A C 1
ATOM 701 O O . LEU A 1 88 ? 2.409 -3.024 -1.622 1.00 77.31 88 LEU A O 1
ATOM 705 N N . GLY A 1 89 ? 0.963 -1.988 -0.246 1.00 78.75 89 GLY A N 1
ATOM 706 C CA . GLY A 1 89 ? 0.243 -1.217 -1.265 1.00 78.75 89 GLY A CA 1
ATOM 707 C C . GLY A 1 89 ? 1.135 -0.357 -2.170 1.00 78.75 89 GLY A C 1
ATOM 708 O O . GLY A 1 89 ? 0.823 -0.210 -3.348 1.00 78.75 89 GLY A O 1
ATOM 709 N N . PHE A 1 90 ? 2.289 0.117 -1.682 1.00 75.06 90 PHE A N 1
ATOM 710 C CA . PHE A 1 90 ? 3.277 0.822 -2.518 1.00 75.06 90 PHE A CA 1
ATOM 711 C C . PHE A 1 90 ? 3.940 -0.087 -3.563 1.00 75.06 90 PHE A C 1
ATOM 713 O O . PHE A 1 90 ? 4.329 0.359 -4.634 1.00 75.06 90 PHE A O 1
ATOM 720 N N . THR A 1 91 ? 4.068 -1.377 -3.256 1.00 70.69 91 THR A N 1
ATOM 721 C CA . THR A 1 91 ? 4.654 -2.392 -4.151 1.00 70.69 91 THR A CA 1
ATOM 722 C C . THR A 1 91 ? 3.597 -3.217 -4.891 1.00 70.69 91 THR A C 1
ATOM 724 O O . THR A 1 91 ? 3.910 -3.946 -5.826 1.00 70.69 91 THR A O 1
ATOM 727 N N . ARG A 1 92 ? 2.339 -3.118 -4.456 1.00 75.94 92 ARG A N 1
ATOM 728 C CA . ARG A 1 92 ? 1.173 -3.860 -4.937 1.00 75.94 92 ARG A CA 1
ATOM 729 C C . ARG A 1 92 ? 0.018 -2.870 -5.136 1.00 75.94 92 ARG A C 1
ATOM 731 O O . ARG A 1 92 ? -0.872 -2.772 -4.286 1.00 75.94 92 ARG A O 1
ATOM 738 N N . PRO A 1 93 ? 0.036 -2.086 -6.234 1.00 80.31 93 PRO A N 1
ATOM 739 C CA . PRO A 1 93 ? -0.983 -1.064 -6.482 1.00 80.31 93 PRO A CA 1
ATOM 740 C C . PRO A 1 93 ? -2.393 -1.657 -6.639 1.00 80.31 93 PRO A C 1
ATOM 742 O O . PRO A 1 93 ? -3.379 -0.967 -6.399 1.00 80.31 93 PRO A O 1
ATOM 745 N N . ASP A 1 94 ? -2.494 -2.947 -6.969 1.00 83.56 94 ASP A N 1
ATOM 746 C CA . ASP A 1 94 ? -3.733 -3.722 -7.056 1.00 83.56 94 ASP A CA 1
ATOM 747 C C . ASP A 1 94 ? -4.534 -3.754 -5.745 1.00 83.56 94 ASP A C 1
ATOM 749 O O . ASP A 1 94 ? -5.762 -3.746 -5.785 1.00 83.56 94 ASP A O 1
ATOM 753 N N . ILE A 1 95 ? -3.863 -3.736 -4.587 1.00 86.38 95 ILE A N 1
ATOM 754 C CA . ILE A 1 95 ? -4.528 -3.704 -3.272 1.00 86.38 95 ILE A CA 1
ATOM 755 C C . ILE A 1 95 ? -4.571 -2.303 -2.649 1.00 86.38 95 ILE A C 1
ATOM 757 O O . ILE A 1 95 ? -5.217 -2.117 -1.617 1.00 86.38 95 ILE A O 1
ATOM 761 N N . SER A 1 96 ? -3.878 -1.323 -3.242 1.00 85.94 96 SER A N 1
ATOM 762 C CA . SER A 1 96 ? -3.614 -0.014 -2.629 1.00 85.94 96 SER A CA 1
ATOM 763 C C . SER A 1 96 ? -4.899 0.699 -2.201 1.00 85.94 96 SER A C 1
ATOM 765 O O . SER A 1 96 ? -5.032 1.107 -1.047 1.00 85.94 96 SER A O 1
ATOM 767 N N . TYR A 1 97 ? -5.907 0.727 -3.078 1.00 87.06 97 TYR A N 1
ATOM 768 C CA . TYR A 1 97 ? -7.204 1.331 -2.773 1.00 87.06 97 TYR A CA 1
ATOM 769 C C . TYR A 1 97 ? -7.906 0.652 -1.586 1.00 87.06 97 TYR A C 1
ATOM 771 O O . TYR A 1 97 ? -8.301 1.318 -0.628 1.00 87.06 97 TYR A O 1
ATOM 779 N N . SER A 1 98 ? -8.033 -0.679 -1.608 1.00 88.94 98 SER A N 1
ATOM 780 C CA . SER A 1 98 ? -8.717 -1.434 -0.548 1.00 88.94 98 SER A CA 1
ATOM 781 C C . SER A 1 98 ? -8.040 -1.250 0.807 1.00 88.94 98 SER A C 1
ATOM 783 O O . SER A 1 98 ? -8.704 -1.055 1.824 1.00 88.94 98 SER A O 1
ATOM 785 N N . VAL A 1 99 ? -6.710 -1.268 0.823 1.00 88.81 99 VAL A N 1
ATOM 786 C CA . VAL A 1 99 ? -5.925 -1.080 2.042 1.00 88.81 99 VAL A CA 1
ATOM 787 C C . VAL A 1 99 ? -6.013 0.357 2.551 1.00 88.81 99 VAL A C 1
ATOM 789 O O . VAL A 1 99 ? -6.135 0.571 3.758 1.00 88.81 99 VAL A O 1
ATOM 792 N N . GLN A 1 100 ? -6.009 1.344 1.655 1.00 87.88 100 GLN A N 1
ATOM 793 C CA . GLN A 1 100 ? -6.192 2.742 2.028 1.00 87.88 100 GLN A CA 1
ATOM 794 C C . GLN A 1 100 ? -7.558 2.976 2.677 1.00 87.88 100 GLN A C 1
ATOM 796 O O . GLN A 1 100 ? -7.633 3.672 3.691 1.00 87.88 100 GLN A O 1
ATOM 801 N N . GLN A 1 101 ? -8.617 2.342 2.171 1.00 87.56 101 GLN A N 1
ATOM 802 C CA . GLN A 1 101 ? -9.935 2.393 2.804 1.00 87.56 101 GLN A CA 1
ATOM 803 C C . GLN A 1 101 ? -9.922 1.743 4.196 1.00 87.56 101 GLN A C 1
ATOM 805 O O . GLN A 1 101 ? -10.395 2.348 5.155 1.00 87.56 101 GLN A O 1
ATOM 810 N N . LEU A 1 102 ? -9.306 0.566 4.351 1.00 88.31 102 LEU A N 1
ATOM 811 C CA . LEU A 1 102 ? -9.182 -0.101 5.657 1.00 88.31 102 LEU A CA 1
ATOM 812 C C . LEU A 1 102 ? -8.373 0.720 6.673 1.00 88.31 102 LEU A C 1
ATOM 814 O O . LEU A 1 102 ? -8.684 0.713 7.864 1.00 88.31 102 LEU A O 1
ATOM 818 N N . SER A 1 103 ? -7.365 1.466 6.212 1.00 87.38 103 SER A N 1
ATOM 819 C CA . SER A 1 103 ? -6.515 2.295 7.074 1.00 87.38 103 SER A CA 1
ATOM 820 C C . SER A 1 103 ? -7.276 3.419 7.791 1.00 87.38 103 SER A C 1
ATOM 822 O O . SER A 1 103 ? -6.860 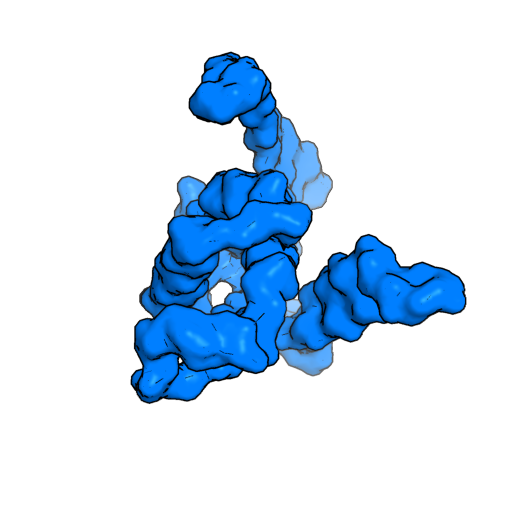3.856 8.865 1.00 87.38 103 SER A O 1
ATOM 824 N N . GLN A 1 104 ? -8.426 3.844 7.253 1.00 85.75 104 GLN A N 1
ATOM 825 C CA . GLN A 1 104 ? -9.264 4.891 7.848 1.00 85.75 104 GLN A CA 1
ATOM 826 C C . GLN A 1 104 ? -9.885 4.446 9.180 1.00 85.75 104 GLN A C 1
ATOM 828 O O . GLN A 1 104 ? -10.152 5.279 10.043 1.00 85.75 104 GLN A O 1
ATOM 833 N N . PHE A 1 105 ? -10.046 3.135 9.384 1.00 85.06 105 PHE A N 1
ATOM 834 C CA . PHE A 1 105 ? -10.699 2.552 10.560 1.00 85.06 105 PHE A CA 1
ATOM 835 C C . PHE A 1 105 ? -9.708 1.977 11.584 1.00 85.06 105 PHE A C 1
ATOM 837 O O . PHE A 1 105 ? -10.098 1.236 12.483 1.00 85.06 105 PHE A O 1
ATOM 844 N N . LEU A 1 106 ? -8.420 2.337 11.496 1.00 80.94 106 LEU A N 1
ATOM 845 C CA . LEU A 1 106 ? -7.377 1.843 12.405 1.00 80.94 106 LEU A CA 1
ATOM 846 C C . LEU A 1 106 ? -7.622 2.198 13.877 1.00 80.94 106 LEU A C 1
ATOM 848 O O . LEU A 1 106 ? -7.253 1.423 14.753 1.00 80.94 106 LEU A O 1
ATOM 852 N N . GLN A 1 107 ? -8.234 3.347 14.168 1.00 78.44 107 GLN A N 1
ATOM 853 C CA . GLN A 1 107 ? -8.490 3.770 15.552 1.00 78.44 107 GLN A CA 1
ATOM 854 C C . GLN A 1 107 ? -9.548 2.896 16.240 1.00 78.44 107 GLN A C 1
ATOM 856 O O . GLN A 1 107 ? -9.407 2.575 17.417 1.00 78.44 107 GLN A O 1
ATOM 861 N N . HIS A 1 108 ? -10.568 2.471 15.492 1.00 79.06 108 HIS A N 1
ATOM 862 C CA . HIS A 1 108 ? -11.678 1.662 15.990 1.00 79.06 108 HIS A CA 1
ATOM 863 C C . HIS A 1 108 ? -12.051 0.578 14.966 1.00 79.06 108 HIS A C 1
ATOM 865 O O . HIS A 1 108 ? -13.045 0.719 14.249 1.00 79.06 108 HIS A O 1
ATOM 871 N N . PRO A 1 109 ? -11.254 -0.502 14.869 1.00 79.44 109 PRO A N 1
ATOM 872 C CA . PRO A 1 109 ? -11.540 -1.591 13.948 1.00 79.44 109 PRO A CA 1
ATOM 873 C C . PRO A 1 109 ? -12.783 -2.376 14.393 1.00 79.44 109 PRO A C 1
ATOM 875 O O . PRO A 1 109 ? -13.107 -2.468 15.576 1.00 79.44 109 PRO A O 1
ATOM 878 N N . THR A 1 110 ? -13.502 -2.940 13.424 1.00 85.06 110 THR A N 1
ATOM 879 C CA . THR A 1 110 ? -14.742 -3.711 13.634 1.00 85.06 110 THR A CA 1
ATOM 880 C C . THR A 1 110 ? -14.590 -5.072 12.969 1.00 85.06 110 THR A C 1
ATOM 882 O O . THR A 1 110 ? -13.826 -5.204 12.018 1.00 85.06 110 THR A O 1
ATOM 885 N N . ASP A 1 111 ? -15.378 -6.063 13.379 1.00 81.19 111 ASP A N 1
ATOM 886 C CA . ASP A 1 111 ? -15.353 -7.418 12.806 1.00 81.19 111 ASP A CA 1
ATOM 887 C C . ASP A 1 111 ? -15.518 -7.445 11.277 1.00 81.19 111 ASP A C 1
ATOM 889 O O . ASP A 1 111 ? -14.927 -8.280 10.593 1.00 81.19 111 ASP A O 1
ATOM 893 N N . GLN A 1 112 ? -16.278 -6.498 10.719 1.00 85.31 112 GLN A N 1
ATOM 894 C CA . GLN A 1 112 ? -16.410 -6.328 9.270 1.00 85.31 112 GLN A CA 1
ATOM 895 C C . GLN A 1 112 ? -15.088 -5.895 8.615 1.00 85.31 112 GLN A C 1
ATOM 897 O O . GLN A 1 112 ? -14.697 -6.457 7.591 1.00 85.31 112 GLN A O 1
ATOM 902 N N . HIS A 1 113 ? -14.365 -4.957 9.235 1.00 84.38 113 HIS A N 1
ATOM 903 C CA . HIS A 1 113 ? -13.040 -4.516 8.795 1.00 84.38 113 HIS A CA 1
ATOM 904 C C . HIS A 1 113 ? -12.009 -5.644 8.900 1.00 84.38 113 HIS A C 1
ATOM 906 O O . HIS A 1 113 ? -11.183 -5.802 7.999 1.00 84.38 113 HIS A O 1
ATOM 912 N N . LEU A 1 114 ? -12.093 -6.483 9.939 1.00 78.94 114 LEU A N 1
ATOM 913 C CA . LEU A 1 114 ? -11.260 -7.678 10.052 1.00 78.94 114 LEU A CA 1
ATOM 914 C C . LEU A 1 114 ? -11.522 -8.654 8.906 1.00 78.94 114 LEU A C 1
ATOM 916 O O . LEU A 1 114 ? -10.582 -9.097 8.251 1.00 78.94 114 LEU A O 1
ATOM 920 N N . CYS A 1 115 ? -12.789 -8.975 8.639 1.00 82.56 115 CYS A N 1
ATOM 921 C CA . CYS A 1 115 ? -13.163 -9.857 7.534 1.00 82.56 115 CYS A CA 1
ATOM 922 C C . CYS A 1 115 ? -12.624 -9.342 6.192 1.00 82.56 115 CYS A C 1
ATOM 924 O O . CYS A 1 115 ? -12.043 -10.112 5.427 1.00 82.56 115 CYS A O 1
ATOM 926 N N . ALA A 1 116 ? -12.754 -8.039 5.930 1.00 86.12 116 ALA A N 1
ATOM 927 C CA . ALA A 1 116 ? -12.203 -7.406 4.735 1.00 86.12 116 ALA A CA 1
ATOM 928 C C . ALA A 1 116 ? -10.663 -7.459 4.697 1.00 86.12 116 ALA A C 1
ATOM 930 O O . ALA A 1 116 ? -10.082 -7.792 3.665 1.00 86.12 116 ALA A O 1
ATOM 931 N N . THR A 1 117 ? -9.991 -7.222 5.826 1.00 83.81 117 THR A N 1
ATOM 932 C CA . THR A 1 117 ? -8.527 -7.344 5.944 1.00 83.81 117 THR A CA 1
ATOM 933 C C . THR A 1 117 ? -8.065 -8.771 5.638 1.00 83.81 117 THR A C 1
ATOM 935 O O . THR A 1 117 ? -7.139 -8.975 4.855 1.00 83.81 117 THR A O 1
ATOM 938 N N . LEU A 1 118 ? -8.744 -9.779 6.191 1.00 79.81 118 LEU A N 1
ATOM 939 C CA . LEU A 1 118 ? -8.455 -11.190 5.925 1.00 79.81 118 LEU A CA 1
ATOM 940 C C . LEU A 1 118 ? -8.722 -11.568 4.469 1.00 79.81 118 LEU A C 1
ATOM 942 O O . LEU A 1 118 ? -7.983 -12.373 3.907 1.00 79.81 118 LEU A O 1
ATOM 946 N N . HIS A 1 119 ? -9.741 -10.981 3.844 1.00 84.81 119 HIS A N 1
ATOM 947 C CA . HIS A 1 119 ? -10.004 -11.168 2.422 1.00 84.81 119 HIS A CA 1
ATOM 948 C C . HIS A 1 119 ? -8.830 -10.675 1.564 1.00 84.81 119 HIS A C 1
ATOM 950 O O . HIS A 1 119 ? -8.359 -11.419 0.706 1.00 84.81 119 HIS A O 1
ATOM 956 N N . VAL A 1 120 ? -8.297 -9.478 1.845 1.00 84.56 120 VAL A N 1
ATOM 957 C CA . VAL A 1 120 ? -7.100 -8.946 1.162 1.00 84.56 120 VAL A CA 1
ATOM 958 C C . VAL A 1 120 ? -5.899 -9.871 1.364 1.00 84.56 120 VAL A C 1
ATOM 960 O O . VAL A 1 120 ? -5.194 -10.188 0.409 1.00 84.56 120 VAL A O 1
ATOM 963 N N . VAL A 1 121 ? -5.683 -10.377 2.581 1.00 79.12 121 VAL A N 1
ATOM 964 C CA . VAL A 1 121 ? -4.568 -11.301 2.839 1.00 79.12 121 VAL A CA 1
ATOM 965 C C . VAL A 1 121 ? -4.744 -12.639 2.108 1.00 79.12 121 VAL A C 1
ATOM 967 O O . VAL A 1 121 ? -3.783 -13.167 1.550 1.00 79.12 121 VAL A O 1
ATOM 970 N N . ARG A 1 122 ? -5.963 -13.183 2.052 1.00 77.94 122 ARG A N 1
ATOM 971 C CA . ARG A 1 122 ? -6.268 -14.404 1.287 1.00 77.94 122 ARG A CA 1
ATOM 972 C C . ARG A 1 122 ? -6.048 -14.208 -0.212 1.00 77.94 122 ARG A C 1
ATOM 974 O O . ARG A 1 122 ? -5.484 -15.092 -0.850 1.00 77.94 122 ARG A O 1
ATOM 981 N N . TYR A 1 123 ? -6.438 -13.055 -0.753 1.00 82.25 123 TYR A N 1
ATOM 982 C CA . TYR A 1 123 ? -6.168 -12.693 -2.145 1.00 82.25 123 TYR A CA 1
ATOM 983 C C . TYR A 1 123 ? -4.664 -12.698 -2.437 1.00 82.25 123 TYR A C 1
ATOM 985 O O . TYR A 1 123 ? -4.211 -13.358 -3.370 1.00 82.25 123 TYR A O 1
ATOM 993 N N . LEU A 1 124 ? -3.879 -12.055 -1.573 1.00 75.69 124 LEU A N 1
ATOM 994 C CA . LEU A 1 124 ? -2.427 -12.000 -1.703 1.00 75.69 124 LEU A CA 1
ATOM 995 C C . LEU A 1 124 ? -1.777 -13.391 -1.671 1.00 75.69 124 LEU A C 1
ATOM 997 O O . LEU A 1 124 ? -0.894 -13.668 -2.482 1.00 75.69 124 LEU A O 1
ATOM 1001 N N . LYS A 1 125 ? -2.261 -14.292 -0.807 1.00 70.31 125 LYS A N 1
ATOM 1002 C CA . LYS A 1 125 ? -1.819 -15.696 -0.769 1.00 70.31 125 LYS A CA 1
ATOM 1003 C C . LYS A 1 125 ? -2.127 -16.479 -2.047 1.00 70.31 125 LYS A C 1
ATOM 1005 O O . LYS A 1 125 ? -1.403 -17.415 -2.362 1.00 70.31 125 LYS A O 1
ATOM 1010 N N . GLY A 1 126 ? -3.175 -16.107 -2.782 1.00 71.75 126 GLY A N 1
ATOM 1011 C CA . GLY A 1 126 ? -3.507 -16.711 -4.076 1.00 71.75 126 GLY A CA 1
ATOM 1012 C C . GLY A 1 126 ? -2.561 -16.301 -5.210 1.00 71.75 126 GLY A C 1
ATOM 1013 O O . GLY A 1 126 ? -2.467 -17.005 -6.211 1.00 71.75 126 GLY A O 1
ATOM 1014 N N . SER A 1 127 ? -1.833 -15.190 -5.052 1.00 69.44 127 SER A N 1
ATOM 1015 C CA . SER A 1 127 ? -0.919 -14.636 -6.059 1.00 69.44 127 SER A CA 1
ATOM 1016 C C . SER A 1 127 ? 0.460 -14.290 -5.462 1.00 69.44 127 SER A C 1
ATOM 1018 O O . SER A 1 127 ? 0.814 -13.108 -5.375 1.00 69.44 127 SER A O 1
ATOM 1020 N N . PRO A 1 128 ? 1.257 -15.285 -5.025 1.00 66.94 128 PRO A N 1
ATOM 1021 C CA . PRO A 1 128 ? 2.547 -15.026 -4.386 1.00 66.94 128 PRO A CA 1
ATOM 1022 C C . PRO A 1 128 ? 3.660 -14.657 -5.379 1.00 66.94 128 PRO A C 1
ATOM 1024 O O . PRO A 1 128 ? 4.668 -14.102 -4.968 1.00 66.94 128 PRO A O 1
ATOM 1027 N N . HIS A 1 129 ? 3.505 -14.943 -6.678 1.00 65.25 129 HIS A N 1
ATOM 1028 C CA . HIS A 1 129 ? 4.565 -14.776 -7.691 1.00 65.25 129 HIS A CA 1
ATOM 1029 C C . HIS A 1 129 ? 4.421 -13.523 -8.569 1.00 65.25 129 HIS A C 1
ATOM 1031 O O . HIS A 1 129 ? 5.083 -13.410 -9.602 1.00 65.25 129 HIS A O 1
ATOM 1037 N N . THR A 1 130 ? 3.546 -12.595 -8.185 1.00 67.50 130 THR A N 1
ATOM 1038 C CA . THR A 1 130 ? 3.278 -11.353 -8.920 1.00 67.50 130 THR A CA 1
ATOM 1039 C C . THR A 1 130 ? 3.851 -10.157 -8.171 1.00 67.50 130 THR A C 1
ATOM 1041 O O . THR A 1 130 ? 3.560 -9.971 -6.987 1.00 67.50 130 THR A O 1
ATOM 1044 N N . GLY A 1 131 ? 4.629 -9.323 -8.861 1.00 69.31 131 GLY A N 1
ATOM 1045 C CA . GLY A 1 131 ? 5.248 -8.140 -8.265 1.00 69.31 131 GLY A CA 1
ATOM 1046 C C . GLY A 1 131 ? 5.608 -7.066 -9.289 1.00 69.31 131 GLY A C 1
ATOM 1047 O O . GLY A 1 131 ? 5.243 -7.155 -10.465 1.00 69.31 131 GLY A O 1
ATOM 1048 N N . LEU A 1 132 ? 6.326 -6.043 -8.820 1.00 72.38 132 LEU A N 1
ATOM 1049 C CA . LEU A 1 132 ? 6.887 -4.996 -9.670 1.00 72.38 132 LEU A CA 1
ATOM 1050 C C . LEU A 1 132 ? 8.236 -5.438 -10.235 1.00 72.38 132 LEU A C 1
ATOM 1052 O O . LEU A 1 132 ? 9.085 -5.996 -9.535 1.00 72.38 132 LEU A O 1
ATOM 1056 N N . PHE A 1 133 ? 8.432 -5.149 -11.515 1.00 72.19 133 PHE A N 1
ATOM 1057 C CA . PHE A 1 133 ? 9.671 -5.416 -12.225 1.00 72.19 133 PHE A CA 1
ATOM 1058 C C . PHE A 1 133 ? 10.431 -4.110 -12.454 1.00 72.19 133 PHE A C 1
ATOM 1060 O O . PHE A 1 133 ? 9.889 -3.181 -13.052 1.00 72.19 133 PHE A O 1
ATOM 1067 N N . PHE A 1 134 ? 11.693 -4.063 -12.022 1.00 73.06 134 PHE A N 1
ATOM 1068 C CA . PHE A 1 134 ? 12.586 -2.933 -12.255 1.00 73.06 134 PHE A CA 1
ATOM 1069 C C . PHE A 1 134 ? 13.756 -3.367 -13.159 1.00 73.06 134 PHE A C 1
ATOM 1071 O O . PHE A 1 134 ? 14.667 -4.054 -12.686 1.00 73.06 134 PHE A O 1
ATOM 1078 N N . PRO A 1 135 ? 13.776 -3.004 -14.456 1.00 70.81 135 PRO A N 1
ATOM 1079 C CA . PRO A 1 135 ? 14.927 -3.228 -15.315 1.00 70.81 135 PRO A CA 1
ATOM 1080 C C . PRO A 1 135 ? 16.076 -2.286 -14.925 1.00 70.81 135 PRO A C 1
ATOM 1082 O O . PRO A 1 135 ? 15.848 -1.141 -14.539 1.00 70.81 135 PRO A O 1
ATOM 1085 N N . SER A 1 136 ? 17.322 -2.745 -15.058 1.00 71.12 136 SER A N 1
ATOM 1086 C CA . SER A 1 136 ? 18.515 -1.908 -14.854 1.00 71.12 136 SER A CA 1
ATOM 1087 C C . SER A 1 136 ? 18.705 -0.901 -15.978 1.00 71.12 136 SER A C 1
ATOM 1089 O O . SER A 1 136 ? 19.231 0.185 -15.757 1.00 71.12 136 SER A O 1
ATOM 1091 N N . SER A 1 137 ? 18.290 -1.267 -17.192 1.00 76.00 137 SER A N 1
ATOM 1092 C CA . SER A 1 137 ? 18.265 -0.386 -18.346 1.00 76.00 137 SER A CA 1
ATOM 1093 C C . SER A 1 137 ? 16.956 0.390 -18.323 1.00 76.00 137 SER A C 1
ATOM 1095 O O . SER A 1 137 ? 15.942 -0.061 -18.860 1.00 76.00 137 SER A O 1
ATOM 1097 N N . ASN A 1 138 ? 16.964 1.545 -17.672 1.00 73.88 138 ASN A N 1
ATOM 1098 C CA . ASN A 1 138 ? 15.804 2.417 -17.643 1.00 73.88 138 ASN A CA 1
ATOM 1099 C C . ASN A 1 138 ? 16.231 3.876 -17.808 1.00 73.88 138 ASN A C 1
ATOM 1101 O O . ASN A 1 138 ? 17.338 4.256 -17.426 1.00 73.88 138 ASN A O 1
ATOM 1105 N N . SER A 1 139 ? 15.372 4.696 -18.411 1.00 80.81 139 SER A N 1
ATOM 1106 C CA . SER A 1 139 ? 15.635 6.129 -18.487 1.00 80.81 139 SER A CA 1
ATOM 1107 C C . SER A 1 139 ? 15.440 6.754 -17.103 1.00 80.81 139 SER A C 1
ATOM 1109 O O . SER A 1 139 ? 14.497 6.433 -16.384 1.00 80.81 139 SER A O 1
ATOM 1111 N N . PHE A 1 140 ? 16.305 7.697 -16.726 1.00 83.56 140 PHE A N 1
ATOM 1112 C CA . PHE A 1 140 ? 16.179 8.457 -15.471 1.00 83.56 140 PHE A CA 1
ATOM 1113 C C . PHE A 1 140 ? 15.109 9.563 -15.544 1.00 83.56 140 PHE A C 1
ATOM 1115 O O . PHE A 1 140 ? 15.192 10.575 -14.851 1.00 83.56 140 PHE A O 1
ATOM 1122 N N . GLN A 1 141 ? 14.109 9.405 -16.412 1.00 89.94 141 GLN A N 1
ATOM 1123 C CA . GLN A 1 141 ? 13.041 10.381 -16.579 1.00 89.94 141 GLN A CA 1
ATOM 1124 C C . GLN A 1 141 ? 11.960 10.145 -15.526 1.00 89.94 141 GLN A C 1
ATOM 1126 O O . GLN A 1 141 ? 11.351 9.084 -15.500 1.00 89.94 141 GLN A O 1
ATOM 1131 N N . LEU A 1 142 ? 11.694 11.133 -14.678 1.00 91.31 142 LEU A N 1
ATOM 1132 C CA . LEU A 1 142 ? 10.605 11.058 -13.708 1.00 91.31 142 LEU A CA 1
ATOM 1133 C C . LEU A 1 142 ? 9.306 11.574 -14.342 1.00 91.31 142 LEU A C 1
ATOM 1135 O O . LEU A 1 142 ? 9.252 12.720 -14.787 1.00 91.31 142 LEU A O 1
ATOM 1139 N N . VAL A 1 143 ? 8.266 10.743 -14.375 1.00 92.94 143 VAL A N 1
ATOM 1140 C CA . VAL A 1 143 ? 6.925 11.096 -14.866 1.00 92.94 143 VAL A CA 1
ATOM 1141 C C . VAL A 1 143 ? 5.916 10.794 -13.770 1.00 92.94 143 VAL A C 1
ATOM 1143 O O . VAL A 1 143 ? 5.920 9.702 -13.218 1.00 92.94 143 VAL A O 1
ATOM 1146 N N . ALA A 1 144 ? 5.042 11.743 -13.449 1.00 93.06 144 ALA A N 1
ATOM 1147 C CA . ALA A 1 144 ? 3.987 11.546 -12.464 1.00 93.06 144 ALA A CA 1
ATOM 1148 C C . ALA A 1 144 ? 2.624 11.830 -13.092 1.00 93.06 144 ALA A C 1
ATOM 1150 O O . ALA A 1 144 ? 2.445 12.855 -13.752 1.00 93.06 144 ALA A O 1
ATOM 1151 N N . TYR A 1 145 ? 1.671 10.936 -12.853 1.00 92.25 145 TYR A N 1
ATOM 1152 C CA . TYR A 1 145 ? 0.264 11.141 -13.167 1.00 92.25 145 TYR A CA 1
ATOM 1153 C C . TYR A 1 145 ? -0.507 11.289 -11.862 1.00 92.25 145 TYR A C 1
ATOM 1155 O O . TYR A 1 145 ? -0.183 10.663 -10.853 1.00 92.25 145 TYR A O 1
ATOM 1163 N N . THR A 1 146 ? -1.520 12.142 -11.881 1.00 92.69 146 THR A N 1
ATOM 1164 C CA . THR A 1 146 ? -2.404 12.389 -10.748 1.00 92.69 146 THR A CA 1
ATOM 1165 C C . THR A 1 146 ? -3.825 12.443 -11.267 1.00 92.69 146 THR A C 1
ATOM 1167 O O . THR A 1 146 ? -4.072 12.998 -12.339 1.00 92.69 146 THR A O 1
ATOM 1170 N N . ASP A 1 147 ? -4.732 11.838 -10.521 1.00 91.56 147 ASP A N 1
ATOM 1171 C CA . ASP A 1 147 ? -6.153 11.830 -10.806 1.00 91.56 147 ASP A CA 1
ATOM 1172 C C . ASP A 1 147 ? -6.933 12.043 -9.509 1.00 91.56 147 ASP A C 1
ATOM 1174 O O . ASP A 1 147 ? -6.455 11.730 -8.414 1.00 91.56 147 ASP A O 1
ATOM 1178 N N . ALA A 1 148 ? -8.119 12.627 -9.609 1.00 90.38 148 ALA A N 1
ATOM 1179 C CA . ALA A 1 148 ? -8.930 12.941 -8.446 1.00 90.38 148 ALA A CA 1
ATOM 1180 C C . ALA A 1 148 ? -10.409 12.730 -8.747 1.00 90.38 148 ALA A C 1
ATOM 1182 O O . ALA A 1 148 ? -11.003 13.461 -9.539 1.00 90.38 148 ALA A O 1
ATOM 1183 N N . ASP A 1 149 ? -11.024 11.801 -8.022 1.00 89.88 149 ASP A N 1
ATOM 1184 C CA . ASP A 1 149 ? -12.456 11.563 -8.132 1.00 89.88 149 ASP A CA 1
ATOM 1185 C C . ASP A 1 149 ? -13.239 12.510 -7.229 1.00 89.88 149 ASP A C 1
ATOM 1187 O O . ASP A 1 149 ? -12.900 12.704 -6.057 1.00 89.88 149 ASP A O 1
ATOM 1191 N N . TRP A 1 150 ? -14.348 13.057 -7.728 1.00 88.00 150 TRP A N 1
ATOM 1192 C CA . TRP A 1 150 ? -15.215 13.922 -6.933 1.00 88.00 150 TRP A CA 1
ATOM 1193 C C . TRP A 1 150 ? -16.139 13.118 -6.011 1.00 88.00 150 TRP A C 1
ATOM 1195 O O . TRP A 1 150 ? -16.993 12.360 -6.466 1.00 88.00 150 TRP A O 1
ATOM 1205 N N . ALA A 1 151 ? -16.004 13.334 -4.698 1.00 86.81 151 ALA A N 1
ATOM 1206 C CA . ALA A 1 151 ? -16.895 12.790 -3.667 1.00 86.81 151 ALA A CA 1
ATOM 1207 C C . ALA A 1 151 ? -17.075 11.254 -3.695 1.00 86.81 151 ALA A C 1
ATOM 1209 O O . ALA A 1 151 ? -18.136 10.743 -3.327 1.00 86.81 151 ALA A O 1
ATOM 1210 N N . SER A 1 152 ? -16.029 10.531 -4.110 1.00 85.44 152 SER A N 1
ATOM 1211 C CA . SER A 1 152 ? -16.011 9.066 -4.236 1.00 85.44 152 SER A CA 1
ATOM 1212 C C . SER A 1 152 ? -16.181 8.342 -2.891 1.00 85.44 152 SER A C 1
ATOM 1214 O O . SER A 1 152 ? -16.802 7.282 -2.824 1.00 85.44 152 SER A O 1
ATOM 1216 N N . CYS A 1 153 ? -15.716 8.931 -1.780 1.00 81.88 153 CYS A N 1
ATOM 1217 C CA . CYS A 1 153 ? -15.956 8.363 -0.453 1.00 81.88 153 CYS A CA 1
ATOM 1218 C C . CYS A 1 153 ? -17.442 8.493 -0.069 1.00 81.88 153 CYS A C 1
ATOM 1220 O O . CYS A 1 153 ? -17.937 9.603 0.123 1.00 81.88 153 CYS A O 1
ATOM 1222 N N . VAL A 1 154 ? -18.146 7.366 0.079 1.00 81.75 154 VAL A N 1
ATOM 1223 C CA . VAL A 1 154 ? -19.583 7.335 0.416 1.00 81.75 154 VAL A CA 1
ATOM 1224 C C . VAL A 1 154 ? -19.854 7.962 1.786 1.00 81.75 154 VAL A C 1
ATOM 1226 O O . VAL A 1 154 ? -20.805 8.727 1.927 1.00 81.75 154 VAL A O 1
ATOM 1229 N N . ASP A 1 155 ? -18.977 7.711 2.759 1.00 80.19 155 ASP A N 1
ATOM 1230 C CA . ASP A 1 155 ? -19.185 8.133 4.147 1.00 80.19 155 ASP A CA 1
ATOM 1231 C C . ASP A 1 155 ? -18.923 9.627 4.353 1.00 80.19 155 ASP A C 1
ATOM 1233 O O . ASP A 1 155 ? -19.696 10.330 4.998 1.00 80.19 155 ASP A O 1
ATOM 1237 N N . THR A 1 156 ? -17.820 10.136 3.796 1.00 85.25 156 THR A N 1
ATOM 1238 C CA . THR A 1 156 ? -17.376 11.519 4.042 1.00 85.25 156 THR A CA 1
ATOM 1239 C C . THR A 1 156 ? -17.647 12.465 2.877 1.00 85.25 156 THR A C 1
ATOM 1241 O O . THR A 1 156 ? -17.435 13.670 3.017 1.00 85.25 156 THR A O 1
ATOM 1244 N N . ARG A 1 157 ? -18.070 11.938 1.716 1.00 84.75 157 ARG A N 1
ATOM 1245 C CA . ARG A 1 157 ? -18.222 12.670 0.443 1.00 84.75 157 ARG A CA 1
ATOM 1246 C C . ARG A 1 157 ? -16.963 13.437 0.032 1.00 84.75 157 ARG A C 1
ATOM 1248 O O . ARG A 1 157 ? -17.030 14.390 -0.742 1.00 84.75 157 ARG A O 1
ATOM 1255 N N . ARG A 1 158 ? -15.801 13.010 0.532 1.00 86.06 158 ARG A N 1
ATOM 1256 C CA . ARG A 1 158 ? -14.500 13.568 0.166 1.00 86.06 158 ARG A CA 1
ATOM 1257 C C . ARG A 1 158 ? -14.024 12.985 -1.156 1.00 86.06 158 ARG A C 1
ATOM 1259 O O . ARG A 1 158 ? -14.283 11.822 -1.473 1.00 86.06 158 ARG A O 1
ATOM 1266 N N . SER A 1 159 ? -13.329 13.825 -1.911 1.00 87.19 159 SER A N 1
ATOM 1267 C CA . SER A 1 159 ? -12.612 13.406 -3.106 1.00 87.19 159 SER A CA 1
ATOM 1268 C C . SER A 1 159 ? -11.453 12.484 -2.740 1.00 87.19 159 SER A C 1
ATOM 1270 O O . SER A 1 159 ? -10.815 12.675 -1.702 1.00 87.19 159 SER A O 1
ATOM 1272 N N . VAL A 1 160 ? -11.194 11.494 -3.590 1.00 84.88 160 VAL A N 1
ATOM 1273 C CA . VAL A 1 160 ? -10.074 10.563 -3.435 1.00 84.88 160 VAL A CA 1
ATOM 1274 C C . VAL A 1 160 ? -9.075 10.875 -4.534 1.00 84.88 160 VAL A C 1
ATOM 1276 O O . VAL A 1 160 ? -9.412 10.816 -5.712 1.00 84.88 160 VAL A O 1
ATOM 1279 N N . THR A 1 161 ? -7.865 11.251 -4.135 1.00 88.38 161 THR A N 1
ATOM 1280 C CA . THR A 1 161 ? -6.760 11.529 -5.052 1.00 88.38 161 THR A CA 1
ATOM 1281 C C . THR A 1 161 ? -5.923 10.269 -5.225 1.00 88.38 161 THR A C 1
ATOM 1283 O O . THR A 1 161 ? -5.441 9.708 -4.239 1.00 88.38 161 THR A O 1
ATOM 1286 N N . GLY A 1 162 ? -5.739 9.841 -6.467 1.00 87.00 162 GLY A N 1
ATOM 1287 C CA . GLY A 1 162 ? -4.787 8.812 -6.864 1.00 87.00 162 GLY A CA 1
ATOM 1288 C C . GLY A 1 162 ? -3.583 9.447 -7.548 1.00 87.00 162 GLY A C 1
ATOM 1289 O O . GLY A 1 162 ? -3.699 10.467 -8.223 1.00 87.00 162 GLY A O 1
ATOM 1290 N N . TYR A 1 163 ? -2.409 8.854 -7.382 1.00 88.94 163 TYR A N 1
ATOM 1291 C CA . TYR A 1 163 ? -1.223 9.243 -8.133 1.00 88.94 163 TYR A CA 1
ATOM 1292 C C . TYR A 1 163 ? -0.409 8.007 -8.482 1.00 88.94 163 TYR A C 1
ATOM 1294 O O . TYR A 1 163 ? -0.503 6.984 -7.807 1.00 88.94 163 TYR A O 1
ATOM 1302 N N . CYS A 1 164 ? 0.379 8.112 -9.544 1.00 88.06 164 CYS A N 1
ATOM 1303 C CA . CYS A 1 164 ? 1.386 7.123 -9.884 1.00 88.06 164 CYS A CA 1
ATOM 1304 C C . CYS A 1 164 ? 2.637 7.810 -10.432 1.00 88.06 164 CYS A C 1
ATOM 1306 O O . CYS A 1 164 ? 2.564 8.724 -11.257 1.00 88.06 164 CYS A O 1
ATOM 1308 N N . ILE A 1 165 ? 3.795 7.387 -9.937 1.00 88.56 165 ILE A N 1
ATOM 1309 C CA . ILE A 1 165 ? 5.102 7.956 -10.252 1.00 88.56 165 ILE A CA 1
ATOM 1310 C C . ILE A 1 165 ? 5.936 6.895 -10.955 1.00 88.56 165 ILE A C 1
ATOM 1312 O O . ILE A 1 165 ? 6.258 5.847 -10.394 1.00 88.56 165 ILE A O 1
ATOM 1316 N N . PHE A 1 166 ? 6.334 7.203 -12.179 1.00 87.25 166 PHE A N 1
ATOM 1317 C CA . PHE A 1 166 ? 7.191 6.385 -13.010 1.00 87.25 166 PHE A CA 1
ATOM 1318 C C . PHE A 1 166 ? 8.601 6.962 -13.058 1.00 87.25 166 PHE A C 1
ATOM 1320 O O . PHE A 1 166 ? 8.798 8.154 -13.294 1.00 87.25 166 PHE A O 1
ATOM 1327 N N . LEU A 1 167 ? 9.589 6.094 -12.883 1.00 86.06 167 LEU A N 1
ATOM 1328 C CA . LEU A 1 167 ? 10.964 6.344 -13.292 1.00 86.06 167 LEU A CA 1
ATOM 1329 C C . LEU A 1 167 ? 11.169 5.610 -14.617 1.00 86.06 167 LEU A C 1
ATOM 1331 O O . LEU A 1 167 ? 11.106 4.385 -14.658 1.00 86.06 167 LEU A O 1
ATOM 1335 N N . GLY A 1 168 ? 11.318 6.346 -15.710 1.00 86.94 168 GLY A N 1
ATOM 1336 C CA . GLY A 1 168 ? 11.318 5.823 -17.070 1.00 86.94 168 GLY A CA 1
ATOM 1337 C C . GLY A 1 168 ? 10.059 5.006 -17.363 1.00 86.94 168 GLY A C 1
ATOM 1338 O O . GLY A 1 168 ? 8.970 5.561 -17.462 1.00 86.94 168 GLY A O 1
ATOM 1339 N N . SER A 1 169 ? 10.205 3.686 -17.488 1.00 82.06 169 SER A N 1
ATOM 1340 C CA . SER A 1 169 ? 9.091 2.745 -17.711 1.00 82.06 169 SER A CA 1
ATOM 1341 C C . SER A 1 169 ? 8.608 2.005 -16.452 1.00 82.06 169 SER A C 1
ATOM 1343 O O . SER A 1 169 ? 7.656 1.231 -16.526 1.00 82.06 169 SER A O 1
ATOM 1345 N N . THR A 1 170 ? 9.229 2.232 -15.290 1.00 81.50 170 THR A N 1
ATOM 1346 C CA . THR A 1 170 ? 8.912 1.513 -14.044 1.00 81.50 170 THR A CA 1
ATOM 1347 C C . THR A 1 170 ? 8.094 2.345 -13.086 1.00 81.50 170 THR A C 1
ATOM 1349 O O . THR A 1 170 ? 8.483 3.472 -12.787 1.00 81.50 170 THR A O 1
ATOM 1352 N N . LEU A 1 171 ? 7.040 1.756 -12.525 1.00 80.06 171 LEU A N 1
ATOM 1353 C CA . LEU A 1 171 ? 6.307 2.333 -11.402 1.00 80.06 171 LEU A CA 1
ATOM 1354 C C . LEU A 1 171 ? 7.140 2.252 -10.122 1.00 80.06 171 LEU A C 1
ATOM 1356 O O . LEU A 1 171 ? 7.614 1.178 -9.761 1.00 80.06 171 LEU A O 1
ATOM 1360 N N . VAL A 1 172 ? 7.264 3.379 -9.431 1.00 79.75 172 VAL A N 1
ATOM 1361 C CA . VAL A 1 172 ? 7.974 3.499 -8.152 1.00 79.75 172 VAL A CA 1
ATOM 1362 C C . VAL A 1 172 ? 7.018 3.825 -7.000 1.00 79.75 172 VAL A C 1
ATOM 1364 O O . VAL A 1 172 ? 7.314 3.459 -5.864 1.00 79.75 172 VAL A O 1
ATOM 1367 N N . SER A 1 173 ? 5.891 4.498 -7.271 1.00 74.88 173 SER A N 1
ATOM 1368 C CA . SER A 1 173 ? 4.883 4.857 -6.263 1.00 74.88 173 SER A CA 1
ATOM 1369 C C . SER A 1 173 ? 3.501 5.051 -6.849 1.00 74.88 173 SER A C 1
ATOM 1371 O O . SER A 1 173 ? 3.427 5.442 -8.032 1.00 74.88 173 SER A O 1
#

Sequence (173 aa):
MDMILLPAEKRVIDSKWVFKLKLNPDDSVNRYEARLVAMGYNQIEETGCLALLVYVDDILPTSPSQDSIADVKRTIPEQNVVVRLLYLGFTRPDISYSVQQLSQFLQHPTDQHLCATLHVVRYLKGSPHTGLFFPSSNSFQLVAYTDADWASCVDTRRSVTGYCIFLGSTLVS

Foldseek 3Di:
DDFDFDDPPDDEFEKDKDWDFDADPVRHTDDIDIDIGGNCPPPDPPQQKYWHQYALCNLDVDDPPDPDLVVSVVPDPPLSSLNVVCVVCQWVVVCNVVSVVLNVCSVPDDPVSSVSSVVVSVVCVVPRRTTWMGGNPFAQDKDKDKDWDQLPDPPPRDIDIDMWIDRGPGTRD

Radius of gyration: 17.96 Å; chains: 1; bounding box: 45×39×49 Å

pLDDT: mean 71.84, std 13.76, range [39.62, 93.06]

Organism: NCBI:txid2727404

Secondary structure (DSSP, 8-state):
-PPEEPPTTPPEE-EEEEEEEEEPTTS-EEEEEEEEEE-GGG--TTS-EEEE---GGGT----TT---HHHHHHHS-HHHHHHHHHHHHTT-HHHHHHHHHHHTTSSS--HHHHHHHHHHHHHHHH-TTEEEEEESS----EEEEEEEETT--TTT---EEEEEEEETTEE--